Protein AF-A0A7S4S185-F1 (afdb_monomer_lite)

Radius of gyration: 27.36 Å; chains: 1; bounding box: 79×73×58 Å

Sequence (119 aa):
PPATTTTAPPPPATTTTAPPPPATTTTTSKTSSDMTFIIPFIPGQLVSTPPATTTTKPPAATNCKDKNGKYNAHNNRKKKCNWLKVGNNRAKNCGTAKNKITPLGKACPETCKKFNHCS

Structure (mmCIF, N/CA/C/O backbone):
data_AF-A0A7S4S185-F1
#
_entry.id   AF-A0A7S4S185-F1
#
loop_
_atom_site.group_PDB
_atom_site.id
_atom_site.type_symbol
_atom_site.label_atom_id
_atom_site.label_alt_id
_atom_site.label_comp_id
_atom_site.label_asym_id
_atom_site.label_entity_id
_atom_site.label_seq_id
_atom_site.pdbx_PDB_ins_code
_atom_site.Cartn_x
_atom_site.Cartn_y
_atom_site.Cartn_z
_atom_site.occupancy
_atom_site.B_iso_or_equiv
_atom_site.auth_seq_id
_atom_site.auth_comp_id
_atom_site.auth_asym_id
_atom_site.auth_atom_id
_atom_site.pdbx_PDB_model_num
ATOM 1 N N . PRO A 1 1 ? -46.487 -38.836 -35.896 1.00 58.81 1 PRO A N 1
ATOM 2 C CA . PRO A 1 1 ? -46.653 -37.417 -35.479 1.00 58.81 1 PRO A CA 1
ATOM 3 C C . PRO A 1 1 ? -45.400 -36.992 -34.698 1.00 58.81 1 PRO A C 1
ATOM 5 O O . PRO A 1 1 ? -44.984 -37.773 -33.845 1.00 58.81 1 PRO A O 1
ATOM 8 N N . PRO A 1 2 ? -44.742 -35.860 -35.006 1.00 57.69 2 PRO A N 1
ATOM 9 C CA . PRO A 1 2 ? -43.531 -35.470 -34.292 1.00 57.69 2 PRO A CA 1
ATOM 10 C C . PRO A 1 2 ? -43.888 -34.852 -32.934 1.00 57.69 2 PRO A C 1
ATOM 12 O O . PRO A 1 2 ? -44.825 -34.063 -32.829 1.00 57.69 2 PRO A O 1
ATOM 15 N N . ALA A 1 3 ? -43.149 -35.240 -31.894 1.00 57.00 3 ALA A N 1
ATOM 16 C CA . ALA A 1 3 ? -43.293 -34.710 -30.545 1.00 57.00 3 ALA A CA 1
ATOM 17 C C . ALA A 1 3 ? -42.694 -33.297 -30.470 1.00 57.00 3 ALA A C 1
ATOM 19 O O . ALA A 1 3 ? -41.503 -33.101 -30.711 1.00 57.00 3 ALA A O 1
ATOM 20 N N . THR A 1 4 ? -43.524 -32.309 -30.150 1.00 60.38 4 THR A N 1
ATOM 21 C CA . THR A 1 4 ? -43.115 -30.929 -29.882 1.00 60.38 4 THR A CA 1
ATOM 22 C C . THR A 1 4 ? -42.576 -30.817 -28.460 1.00 60.38 4 THR A C 1
ATOM 24 O O . THR A 1 4 ? -43.327 -30.842 -27.487 1.00 60.38 4 THR A O 1
ATOM 27 N N . THR A 1 5 ? -41.257 -30.682 -28.332 1.00 62.50 5 THR A N 1
ATOM 28 C CA . THR A 1 5 ? -40.599 -30.360 -27.062 1.00 62.50 5 THR A CA 1
ATOM 29 C C . THR A 1 5 ? -40.723 -28.859 -26.802 1.00 62.50 5 THR A C 1
ATOM 31 O O . THR A 1 5 ? -40.054 -28.048 -27.440 1.00 62.50 5 THR A O 1
ATOM 34 N N . THR A 1 6 ? -41.597 -28.482 -25.870 1.00 67.31 6 THR A N 1
ATOM 35 C CA . THR A 1 6 ? -41.757 -27.098 -25.405 1.00 67.31 6 THR A CA 1
ATOM 36 C C . THR A 1 6 ? -40.629 -26.748 -24.434 1.00 67.31 6 THR A C 1
ATOM 38 O O . THR A 1 6 ? -40.655 -27.138 -23.268 1.00 67.31 6 THR A O 1
ATOM 41 N N . THR A 1 7 ? -39.628 -26.010 -24.910 1.00 66.38 7 THR A N 1
ATOM 42 C CA . THR A 1 7 ? -38.570 -25.429 -24.071 1.00 66.38 7 THR A CA 1
ATOM 43 C C . THR A 1 7 ? -39.125 -24.223 -23.312 1.00 66.38 7 THR A C 1
ATOM 45 O O . THR A 1 7 ? -39.585 -23.259 -23.923 1.00 66.38 7 THR A O 1
ATOM 48 N N . ALA A 1 8 ? -39.086 -24.272 -21.979 1.00 72.06 8 ALA A N 1
ATOM 49 C CA . ALA A 1 8 ? -39.471 -23.149 -21.129 1.00 72.06 8 ALA A CA 1
ATOM 50 C C . ALA A 1 8 ? -38.487 -21.967 -21.284 1.00 72.06 8 ALA A C 1
ATOM 52 O O . ALA A 1 8 ? -37.282 -22.193 -21.432 1.00 72.06 8 ALA A O 1
ATOM 53 N N . PRO A 1 9 ? -38.963 -20.710 -21.241 1.00 75.25 9 PRO A N 1
ATOM 54 C CA . PRO A 1 9 ? -38.097 -19.541 -21.334 1.00 75.25 9 PRO A CA 1
ATOM 55 C C . PRO A 1 9 ? -37.200 -19.398 -20.088 1.00 75.25 9 PRO A C 1
ATOM 57 O O . PRO A 1 9 ? -37.620 -19.751 -18.981 1.00 75.25 9 PRO A O 1
ATOM 60 N N . PRO A 1 10 ? -35.971 -18.868 -20.238 1.00 75.25 10 PRO A N 1
ATOM 61 C CA . PRO A 1 10 ? -35.082 -18.612 -19.110 1.00 75.25 10 PRO A CA 1
ATOM 62 C C . PRO A 1 10 ? -35.653 -17.524 -18.183 1.00 75.25 10 PRO A C 1
ATOM 64 O O . PRO A 1 10 ? -36.358 -16.623 -18.649 1.00 75.25 10 PRO A O 1
ATOM 67 N N . PRO A 1 11 ? -35.342 -17.569 -16.874 1.00 74.56 11 PRO A N 1
ATOM 68 C CA . PRO A 1 11 ? -35.800 -16.557 -15.934 1.00 74.56 11 PRO A CA 1
ATOM 69 C C . PRO A 1 11 ? -35.192 -15.177 -16.250 1.00 74.56 11 PRO A C 1
ATOM 71 O O . PRO A 1 11 ? -34.065 -15.091 -16.750 1.00 74.56 11 PRO A O 1
ATOM 74 N N . PRO A 1 12 ? -35.912 -14.083 -15.943 1.00 69.25 12 PRO A N 1
ATOM 75 C CA . PRO A 1 12 ? -35.441 -12.728 -16.194 1.00 69.25 12 PRO A CA 1
ATOM 76 C C . PRO A 1 12 ? -34.204 -12.399 -15.349 1.00 69.25 12 PRO A C 1
ATOM 78 O O . PRO A 1 12 ? -34.135 -12.705 -14.158 1.00 69.25 12 PRO A O 1
ATOM 81 N N . ALA A 1 13 ? -33.225 -11.741 -15.971 1.00 61.09 13 ALA A N 1
ATOM 82 C CA . ALA A 1 13 ? -32.005 -11.300 -15.311 1.00 61.09 13 ALA A CA 1
ATOM 83 C C . ALA A 1 13 ? -32.316 -10.252 -14.227 1.00 61.09 13 ALA A C 1
ATOM 85 O O . ALA A 1 13 ? -32.748 -9.134 -14.517 1.00 61.09 13 ALA A O 1
ATOM 86 N N . THR A 1 14 ? -32.064 -10.592 -12.962 1.00 54.38 14 THR A N 1
ATOM 87 C CA . THR A 1 14 ? -32.113 -9.641 -11.848 1.00 54.38 14 THR A CA 1
ATOM 88 C C . THR A 1 14 ? -31.009 -8.605 -12.012 1.00 54.38 14 THR A C 1
ATOM 90 O O . THR A 1 14 ? -29.826 -8.891 -11.826 1.00 54.38 14 THR A O 1
ATOM 93 N N . THR A 1 15 ? -31.403 -7.385 -12.366 1.00 51.12 15 THR A N 1
ATOM 94 C CA . THR A 1 15 ? -30.496 -6.245 -12.497 1.00 51.12 15 THR A CA 1
ATOM 95 C C . THR A 1 15 ? -30.229 -5.686 -11.100 1.00 51.12 15 THR A C 1
ATOM 97 O O . THR A 1 15 ? -31.082 -5.032 -10.506 1.00 51.12 15 THR A O 1
ATOM 100 N N . THR A 1 16 ? -29.060 -5.983 -10.529 1.00 50.53 16 THR A N 1
ATOM 101 C CA . THR A 1 16 ? -28.622 -5.409 -9.250 1.00 50.53 16 THR A CA 1
ATOM 102 C C . THR A 1 16 ? -28.255 -3.938 -9.456 1.00 50.53 16 THR A C 1
ATOM 104 O O . THR A 1 16 ? -27.159 -3.618 -9.915 1.00 50.53 16 THR A O 1
ATOM 1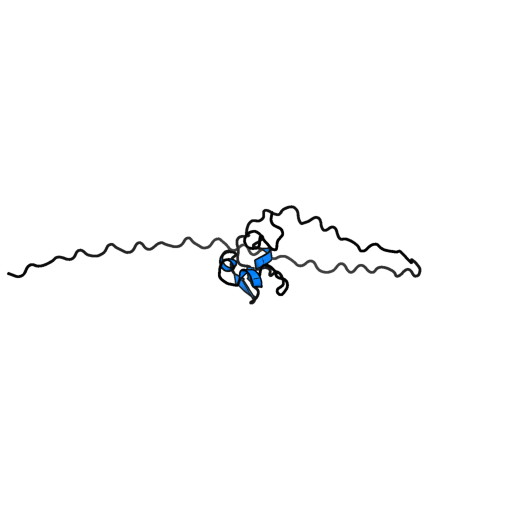07 N N . THR A 1 17 ? -29.176 -3.034 -9.121 1.00 47.53 17 THR A N 1
ATOM 108 C CA . THR A 1 17 ? -28.927 -1.588 -9.097 1.00 47.53 17 THR A CA 1
ATOM 109 C C . THR A 1 17 ? -27.855 -1.275 -8.052 1.00 47.53 17 THR A C 1
ATOM 111 O O . THR A 1 17 ? -28.035 -1.512 -6.858 1.00 47.53 17 THR A O 1
ATOM 114 N N . ALA A 1 18 ? -26.709 -0.767 -8.511 1.00 46.78 18 ALA A N 1
ATOM 115 C CA . ALA A 1 18 ? -25.617 -0.343 -7.645 1.00 46.78 18 ALA A CA 1
ATOM 116 C C . ALA A 1 18 ? -26.059 0.838 -6.752 1.00 46.78 18 ALA A C 1
ATOM 118 O O . ALA A 1 18 ? -26.733 1.747 -7.242 1.00 46.78 18 ALA A O 1
ATOM 119 N N . PRO A 1 19 ? -25.673 0.865 -5.463 1.00 57.34 19 PRO A N 1
ATOM 120 C CA . PRO A 1 19 ? -26.002 1.973 -4.575 1.00 57.34 19 PRO A CA 1
ATOM 121 C C . PRO A 1 19 ? -25.344 3.281 -5.052 1.00 57.34 19 PRO A C 1
ATOM 123 O O . PRO A 1 19 ? -24.230 3.246 -5.594 1.00 57.34 19 PRO A O 1
ATOM 126 N N . PRO A 1 20 ? -25.997 4.440 -4.841 1.00 49.81 20 PRO A N 1
ATOM 127 C CA . PRO A 1 20 ? -25.457 5.732 -5.241 1.00 49.81 20 PRO A CA 1
ATOM 128 C C . PRO A 1 20 ? -24.116 6.012 -4.540 1.00 49.81 20 PRO A C 1
ATOM 130 O O . PRO A 1 20 ? -23.911 5.606 -3.391 1.00 49.81 20 PRO A O 1
ATOM 133 N N . PRO A 1 21 ? -23.172 6.692 -5.216 1.00 50.50 21 PRO A N 1
ATOM 134 C CA . PRO A 1 21 ? -21.881 7.010 -4.626 1.00 50.50 21 PRO A CA 1
ATOM 135 C C . PRO A 1 21 ? -22.057 7.949 -3.418 1.00 50.50 21 PRO A C 1
ATOM 137 O O . PRO A 1 21 ? -22.798 8.928 -3.514 1.00 50.50 21 PRO A O 1
ATOM 140 N N . PRO A 1 22 ? -21.366 7.700 -2.289 1.00 45.16 22 PRO A N 1
ATOM 141 C CA . PRO A 1 22 ? -21.405 8.602 -1.146 1.00 45.16 22 PRO A CA 1
ATOM 142 C C . PRO A 1 22 ? -20.772 9.953 -1.503 1.00 45.16 22 PRO A C 1
ATOM 144 O O . PRO A 1 22 ? -19.756 10.010 -2.203 1.00 45.16 22 PRO A O 1
ATOM 147 N N . ALA A 1 23 ? -21.392 11.025 -1.007 1.00 41.47 23 ALA A N 1
ATOM 148 C CA . ALA A 1 23 ? -21.007 12.410 -1.243 1.00 41.47 23 ALA A CA 1
ATOM 149 C C . ALA A 1 23 ? -19.520 12.662 -0.937 1.00 41.47 23 ALA A C 1
ATOM 151 O O . ALA A 1 23 ? -18.995 12.288 0.112 1.00 41.47 23 ALA A O 1
ATOM 152 N N . THR A 1 24 ? -18.840 13.306 -1.884 1.00 37.53 24 THR A N 1
ATOM 153 C CA . THR A 1 24 ? -17.415 13.635 -1.809 1.00 37.53 24 THR A CA 1
ATOM 154 C C . THR A 1 24 ? -17.227 14.878 -0.940 1.00 37.53 24 THR A C 1
ATOM 156 O O . THR A 1 24 ? -17.434 15.994 -1.405 1.00 37.53 24 THR A O 1
ATOM 159 N N . THR A 1 25 ? -16.825 14.719 0.319 1.00 39.03 25 THR A N 1
ATOM 160 C CA . THR A 1 25 ? -16.364 15.841 1.147 1.00 39.03 25 THR A CA 1
ATOM 161 C C . THR A 1 25 ? -14.903 16.150 0.826 1.00 39.03 25 THR A C 1
ATOM 163 O O . THR A 1 25 ? -13.976 15.432 1.199 1.00 39.03 25 THR A O 1
ATOM 166 N N . THR A 1 26 ? -14.700 17.228 0.073 1.00 39.97 26 THR A N 1
ATOM 167 C CA . THR A 1 26 ? -13.389 17.802 -0.246 1.00 39.97 26 THR A CA 1
ATOM 168 C C . THR A 1 26 ? -12.846 18.527 0.984 1.00 39.97 26 THR A C 1
ATOM 170 O O . THR A 1 26 ? -13.220 19.663 1.257 1.00 39.97 26 THR A O 1
ATOM 173 N N . THR A 1 27 ? -11.962 17.887 1.750 1.00 37.31 27 THR A N 1
ATOM 174 C CA . THR A 1 27 ? -11.206 18.576 2.804 1.00 37.31 27 THR A CA 1
ATOM 175 C C . THR A 1 27 ? -9.979 19.240 2.184 1.00 37.31 27 THR A C 1
ATOM 177 O O . THR A 1 27 ? -8.955 18.600 1.944 1.00 37.31 27 THR A O 1
ATOM 180 N N . THR A 1 28 ? -10.096 20.534 1.897 1.00 40.88 28 THR A N 1
ATOM 181 C CA . THR A 1 28 ? -8.983 21.409 1.520 1.00 40.88 28 THR A CA 1
ATOM 182 C C . THR A 1 28 ? -8.081 21.611 2.737 1.00 40.88 28 THR A C 1
ATOM 184 O O . THR A 1 28 ? -8.368 22.428 3.609 1.00 40.88 28 THR A O 1
ATOM 187 N N . SER A 1 29 ? -6.989 20.855 2.828 1.00 46.59 29 SER A N 1
ATOM 188 C CA . SER A 1 29 ? -5.922 21.135 3.790 1.00 46.59 29 SER A CA 1
ATOM 189 C C . SER A 1 29 ? -5.143 22.360 3.311 1.00 46.59 29 SER A C 1
ATOM 191 O O . SER A 1 29 ? -4.332 22.268 2.393 1.00 46.59 29 SER A O 1
ATOM 193 N N . LYS A 1 30 ? -5.426 23.518 3.917 1.00 43.19 30 LYS A N 1
ATOM 194 C CA . LYS A 1 30 ? -4.610 24.732 3.808 1.00 43.19 30 LYS A CA 1
ATOM 195 C C . LYS A 1 30 ? -3.210 24.424 4.347 1.00 43.19 30 LYS A C 1
ATOM 197 O O . LYS A 1 30 ? -3.046 24.146 5.532 1.00 43.19 30 LYS A O 1
ATOM 202 N N . THR A 1 31 ? -2.215 24.461 3.471 1.00 42.53 31 THR A N 1
ATOM 203 C CA . THR A 1 31 ? -0.797 24.487 3.830 1.00 42.53 31 THR A CA 1
ATOM 204 C C . THR A 1 31 ? -0.521 25.833 4.500 1.00 42.53 31 THR A C 1
ATOM 206 O O . THR A 1 31 ? -0.669 26.876 3.868 1.00 42.53 31 THR A O 1
ATOM 209 N N . SER A 1 32 ? -0.207 25.814 5.795 1.00 48.16 32 SER A N 1
ATOM 210 C CA . SER A 1 32 ? 0.216 26.996 6.547 1.00 48.16 32 SER A CA 1
ATOM 211 C C . SER A 1 32 ? 1.643 27.345 6.146 1.00 48.16 32 SER A C 1
ATOM 213 O O . SER A 1 32 ? 2.557 26.550 6.359 1.00 48.16 32 SER A O 1
ATOM 215 N N . SER A 1 33 ? 1.796 28.514 5.535 1.00 51.03 33 SER A N 1
ATOM 216 C CA . SER A 1 33 ? 3.071 29.131 5.202 1.00 51.03 33 SER A CA 1
ATOM 217 C C . SER A 1 33 ? 3.834 29.552 6.460 1.00 51.03 33 SER A C 1
ATOM 219 O O . SER A 1 33 ? 3.242 30.054 7.410 1.00 51.03 33 SER A O 1
ATOM 221 N N . ASP A 1 34 ? 5.146 29.342 6.394 1.00 51.53 34 ASP A N 1
ATOM 222 C CA . ASP A 1 34 ? 6.207 30.240 6.855 1.00 51.53 34 ASP A CA 1
ATOM 223 C C . ASP A 1 34 ? 6.146 30.799 8.289 1.00 51.53 34 ASP A C 1
ATOM 225 O O . ASP A 1 34 ? 5.531 31.826 8.566 1.00 51.53 34 ASP A O 1
ATOM 229 N N . MET A 1 35 ? 6.912 30.179 9.191 1.00 50.81 35 MET A N 1
ATOM 230 C CA . MET A 1 35 ? 7.560 30.917 10.276 1.00 50.81 35 MET A CA 1
ATOM 231 C C . MET A 1 35 ? 9.072 30.744 10.151 1.00 50.81 35 MET A C 1
ATOM 233 O O . MET A 1 35 ? 9.670 29.805 10.674 1.00 50.81 35 MET A O 1
ATOM 237 N N . THR A 1 36 ? 9.678 31.669 9.413 1.00 53.59 36 THR A N 1
ATOM 238 C CA . THR A 1 36 ? 11.120 31.890 9.384 1.00 53.59 36 THR A CA 1
ATOM 239 C C . THR A 1 36 ? 11.562 32.456 10.740 1.00 53.59 36 THR A C 1
ATOM 241 O O . THR A 1 36 ? 11.319 33.621 11.046 1.00 53.59 36 THR A O 1
ATOM 244 N N . PHE A 1 37 ? 12.203 31.630 11.572 1.00 54.53 37 PHE A N 1
ATOM 245 C CA . PHE A 1 37 ? 12.893 32.078 12.786 1.00 54.53 37 PHE A CA 1
ATOM 246 C C . PHE A 1 37 ? 14.337 32.453 12.438 1.00 54.53 37 PHE A C 1
ATOM 248 O O . PHE A 1 37 ? 15.168 31.592 12.150 1.00 54.53 37 PHE A O 1
ATOM 255 N N . ILE A 1 38 ? 14.631 33.751 12.471 1.00 51.03 38 ILE A N 1
ATOM 256 C CA . ILE A 1 38 ? 15.989 34.297 12.399 1.00 51.03 38 ILE A CA 1
ATOM 257 C C . ILE A 1 38 ? 16.628 34.107 13.782 1.00 51.03 38 ILE A C 1
ATOM 259 O O . ILE A 1 38 ? 16.239 34.771 14.740 1.00 51.03 38 ILE A O 1
ATOM 263 N N . ILE A 1 39 ? 17.582 33.181 13.901 1.00 54.97 39 ILE A N 1
ATOM 264 C CA . ILE A 1 39 ? 18.366 32.966 15.128 1.00 54.97 39 ILE A CA 1
ATOM 265 C C . ILE A 1 39 ? 19.669 33.780 15.022 1.00 54.97 39 ILE A C 1
ATOM 267 O O . ILE A 1 39 ? 20.405 33.588 14.051 1.00 54.97 39 ILE A O 1
ATOM 271 N N . PRO A 1 40 ? 19.993 34.671 15.981 1.00 50.97 40 PRO A N 1
ATOM 272 C CA . PRO A 1 40 ? 21.273 35.369 15.998 1.00 50.97 40 PRO A CA 1
ATOM 273 C C . PRO A 1 40 ? 22.428 34.416 16.346 1.00 50.97 40 PRO A C 1
ATOM 275 O O . PRO A 1 40 ? 22.346 33.586 17.251 1.00 50.97 40 PRO A O 1
ATOM 278 N N . PHE A 1 41 ? 23.512 34.554 15.588 1.00 46.06 41 PHE A N 1
ATOM 279 C CA . PHE A 1 41 ? 24.721 33.737 15.623 1.00 46.06 41 PHE A CA 1
ATOM 280 C C . PHE A 1 41 ? 25.599 34.126 16.828 1.00 46.06 41 PHE A C 1
ATOM 282 O O . PHE A 1 41 ? 26.104 35.246 16.882 1.00 46.06 41 PHE A O 1
ATOM 289 N N . ILE A 1 42 ? 25.791 33.221 17.796 1.00 55.03 42 ILE A N 1
ATOM 290 C CA . ILE A 1 42 ? 26.724 33.404 18.924 1.00 55.03 42 ILE A CA 1
ATOM 291 C C . ILE A 1 42 ? 28.000 32.595 18.633 1.00 55.03 42 ILE A C 1
ATOM 293 O O . ILE A 1 42 ? 27.911 31.372 18.501 1.00 55.03 42 ILE A O 1
ATOM 297 N N . PRO A 1 43 ? 29.190 33.218 18.549 1.00 51.19 43 PRO A N 1
ATOM 298 C CA . PRO A 1 43 ? 30.444 32.491 18.406 1.00 51.19 43 PRO A CA 1
ATOM 299 C C . PRO A 1 43 ? 30.930 32.000 19.780 1.00 51.19 43 PRO A C 1
ATOM 301 O O . PRO A 1 43 ? 31.128 32.803 20.687 1.00 51.19 43 PRO A O 1
ATOM 304 N N . GLY A 1 44 ? 31.154 30.688 19.933 1.00 53.91 44 GLY A N 1
ATOM 305 C CA . GLY A 1 44 ? 31.967 30.163 21.044 1.00 53.91 44 GLY A CA 1
ATOM 306 C C . GLY A 1 44 ? 31.336 29.146 21.999 1.00 53.91 44 GLY A C 1
ATOM 307 O O . GLY A 1 44 ? 31.759 29.076 23.146 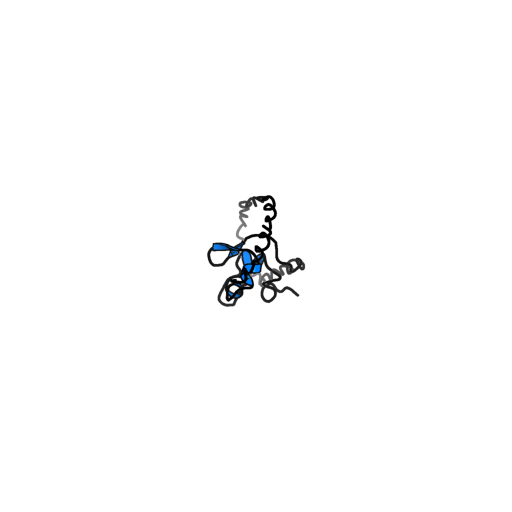1.00 53.91 44 GLY A O 1
ATOM 308 N N . GLN A 1 45 ? 30.379 28.321 21.570 1.00 48.94 45 GLN A N 1
ATOM 309 C CA . GLN A 1 45 ? 29.916 27.185 22.380 1.00 48.94 45 GLN A CA 1
ATOM 310 C C . GLN A 1 45 ? 30.260 25.870 21.668 1.00 48.94 45 GLN A C 1
ATOM 312 O O . GLN A 1 45 ? 29.560 25.445 20.750 1.00 48.94 45 GLN A O 1
ATOM 317 N N . LEU A 1 46 ? 31.332 25.205 22.111 1.00 55.00 46 LEU A N 1
ATOM 318 C CA . LEU A 1 46 ? 31.551 23.771 21.888 1.00 55.00 46 LEU A CA 1
ATOM 319 C C . LEU A 1 46 ? 30.546 22.992 22.751 1.00 55.00 46 LEU A C 1
ATOM 321 O O . LEU A 1 46 ? 30.904 22.320 23.715 1.00 55.00 46 LEU A O 1
ATOM 325 N N . VAL A 1 47 ? 29.258 23.119 22.435 1.00 53.72 47 VAL A N 1
ATOM 326 C CA . VAL A 1 47 ? 28.219 22.273 23.014 1.00 53.72 47 VAL A CA 1
ATOM 327 C C . VAL A 1 47 ? 28.179 20.984 22.215 1.00 53.72 47 VAL A C 1
ATOM 329 O O . VAL A 1 47 ? 27.649 20.914 21.106 1.00 53.72 47 VAL A O 1
ATOM 332 N N . SER A 1 48 ? 28.782 19.960 22.810 1.00 48.66 48 SER A N 1
ATOM 333 C CA . SER A 1 48 ? 28.548 18.560 22.489 1.00 48.66 48 SER A CA 1
ATOM 334 C C . SER A 1 48 ? 27.044 18.301 22.604 1.00 48.66 48 SER A C 1
ATOM 336 O O . SER A 1 48 ? 26.510 18.070 23.688 1.00 48.66 48 SER A O 1
ATOM 338 N N . THR A 1 49 ? 26.330 18.459 21.492 1.00 49.19 49 THR A N 1
ATOM 339 C CA . THR A 1 49 ? 24.921 18.103 21.406 1.00 49.19 49 THR A CA 1
ATOM 340 C C . THR A 1 49 ? 24.872 16.598 21.174 1.00 49.19 49 THR A C 1
ATOM 342 O O . THR A 1 49 ? 25.390 16.126 20.158 1.00 49.19 49 THR A O 1
ATOM 345 N N . PRO A 1 50 ? 24.282 15.797 22.080 1.00 50.50 50 PRO A N 1
ATOM 346 C CA . PRO A 1 50 ? 23.852 14.471 21.675 1.00 50.50 50 PRO A CA 1
ATOM 347 C C . PRO A 1 50 ? 22.894 14.656 20.489 1.00 50.50 50 PRO A C 1
ATOM 349 O O . PRO A 1 50 ? 22.139 15.638 20.475 1.00 50.50 50 PRO A O 1
ATOM 352 N N . PRO A 1 51 ? 22.924 13.774 19.472 1.00 51.38 51 PRO A N 1
ATOM 353 C CA . PRO A 1 51 ? 21.988 13.866 18.366 1.00 51.38 51 PRO A CA 1
ATOM 354 C C . PRO A 1 51 ? 20.596 13.964 18.970 1.00 51.38 51 PRO A C 1
ATOM 356 O O . PRO A 1 51 ? 20.245 13.166 19.839 1.00 51.38 51 PRO A O 1
ATOM 359 N N . ALA A 1 52 ? 19.832 14.969 18.545 1.00 46.53 52 ALA A N 1
ATOM 360 C CA . ALA A 1 52 ? 18.418 15.041 18.832 1.00 46.53 52 ALA A CA 1
ATOM 361 C C . ALA A 1 52 ? 17.781 13.772 18.256 1.00 46.53 52 ALA A C 1
ATOM 363 O O . ALA A 1 52 ? 17.325 13.733 17.113 1.00 46.53 52 ALA A O 1
ATOM 364 N N . THR A 1 53 ? 17.748 12.712 19.060 1.00 43.06 53 THR A N 1
ATOM 365 C CA . THR A 1 53 ? 16.710 11.707 19.023 1.00 43.06 53 THR A CA 1
ATOM 366 C C . THR A 1 53 ? 15.446 12.501 19.270 1.00 43.06 53 THR A C 1
ATOM 368 O O . THR A 1 53 ? 14.989 12.703 20.392 1.00 43.06 53 THR A O 1
ATOM 371 N N . THR A 1 54 ? 14.881 13.004 18.176 1.00 40.88 54 THR A N 1
ATOM 372 C CA . THR A 1 54 ? 13.448 13.165 18.070 1.00 40.88 54 THR A CA 1
ATOM 373 C C . THR A 1 54 ? 12.890 11.776 18.332 1.00 40.88 54 THR A C 1
ATOM 375 O O . THR A 1 54 ? 12.631 10.992 17.423 1.00 40.88 54 THR A O 1
ATOM 378 N N . THR A 1 55 ? 12.708 11.465 19.615 1.00 47.16 55 THR A N 1
ATOM 379 C CA . THR A 1 55 ? 11.697 10.549 20.106 1.00 47.16 55 THR A CA 1
ATOM 380 C C . THR A 1 55 ? 10.381 11.175 19.668 1.00 47.16 55 THR A C 1
ATOM 382 O O . THR A 1 55 ? 9.640 11.778 20.440 1.00 47.16 55 THR A O 1
ATOM 385 N N . THR A 1 56 ? 10.111 11.095 18.364 1.00 45.47 56 THR A N 1
ATOM 386 C CA . THR A 1 56 ? 8.764 11.111 17.846 1.00 45.47 56 THR A CA 1
ATOM 387 C C . THR A 1 56 ? 8.171 9.895 18.512 1.00 45.47 56 THR A C 1
ATOM 389 O O . THR A 1 56 ? 8.398 8.765 18.087 1.00 45.47 56 THR A O 1
ATOM 392 N N . LYS A 1 57 ? 7.495 10.136 19.642 1.00 42.44 57 LYS A N 1
ATOM 393 C CA . LYS A 1 57 ? 6.480 9.246 20.184 1.00 42.44 57 LYS A CA 1
ATOM 394 C C . LYS A 1 57 ? 5.848 8.572 18.966 1.00 42.44 57 LYS A C 1
ATOM 396 O O . LYS A 1 57 ? 5.304 9.314 18.137 1.00 42.44 57 LYS A O 1
ATOM 401 N N . PRO A 1 58 ? 5.996 7.243 18.791 1.00 52.44 58 PRO A N 1
ATOM 402 C CA . PRO A 1 58 ? 5.347 6.548 17.694 1.00 52.44 58 PRO A CA 1
ATOM 403 C C . PRO A 1 58 ? 3.906 7.047 17.696 1.00 52.44 58 PRO A C 1
ATOM 405 O O . PRO A 1 58 ? 3.302 7.029 18.777 1.00 52.44 58 PRO A O 1
ATOM 408 N N . PRO A 1 59 ? 3.408 7.648 16.596 1.00 55.59 59 PRO A N 1
ATOM 409 C CA . PRO A 1 59 ? 2.091 8.265 16.585 1.00 55.59 59 PRO A CA 1
ATOM 410 C C . PRO A 1 59 ? 1.127 7.271 17.217 1.00 55.59 59 PRO A C 1
ATOM 412 O O . PRO A 1 59 ? 1.053 6.126 16.768 1.00 55.59 59 PRO A O 1
ATOM 415 N N . ALA A 1 60 ? 0.538 7.693 18.345 1.00 50.53 60 ALA A N 1
ATOM 416 C CA . ALA A 1 60 ? -0.216 6.845 19.259 1.00 50.53 60 ALA A CA 1
ATOM 417 C C . ALA A 1 60 ? -1.069 5.881 18.445 1.00 50.53 60 ALA A C 1
ATOM 419 O O . ALA A 1 60 ? -1.789 6.377 17.575 1.00 50.53 60 ALA A O 1
ATOM 420 N N . ALA A 1 61 ? -0.891 4.571 18.685 1.00 53.34 61 ALA A N 1
ATOM 421 C CA . ALA A 1 61 ? -1.411 3.446 17.907 1.00 53.34 61 ALA A CA 1
ATOM 422 C C . ALA A 1 61 ? -2.700 3.826 17.179 1.00 53.34 61 ALA A C 1
ATOM 424 O O . ALA A 1 61 ? -3.812 3.716 17.695 1.00 53.34 61 ALA A O 1
ATOM 425 N N . THR A 1 62 ? -2.526 4.394 15.989 1.00 56.03 62 THR A N 1
ATOM 426 C CA . THR A 1 62 ? -3.637 4.905 15.210 1.00 56.03 62 THR A CA 1
ATOM 427 C C . THR A 1 62 ? -4.212 3.645 14.630 1.00 56.03 62 THR A C 1
ATOM 429 O O . THR A 1 62 ? -3.531 3.058 13.794 1.00 56.03 62 THR A O 1
ATOM 432 N N . ASN A 1 63 ? -5.352 3.187 15.168 1.00 70.06 63 ASN A N 1
ATOM 433 C CA . ASN A 1 63 ? -6.054 1.960 14.785 1.00 70.06 63 ASN A CA 1
ATOM 434 C C . ASN A 1 63 ? -5.585 1.491 13.413 1.00 70.06 63 ASN A C 1
ATOM 436 O O . ASN A 1 63 ? -5.835 2.190 12.427 1.00 70.06 63 ASN A O 1
ATOM 440 N N . CYS A 1 64 ? -4.827 0.392 13.384 1.00 82.00 64 CYS A N 1
ATOM 441 C CA . CYS A 1 64 ? -4.173 -0.137 12.192 1.00 82.00 64 CYS A CA 1
ATOM 442 C C . CYS A 1 64 ? -5.205 -0.724 11.246 1.00 82.00 64 CYS A C 1
ATOM 444 O O . CYS A 1 64 ? -5.285 -1.926 11.035 1.00 82.00 64 CYS A O 1
ATOM 446 N N . LYS A 1 65 ? -6.033 0.172 10.737 1.00 90.00 65 LYS A N 1
ATOM 447 C CA . LYS A 1 65 ? -7.211 -0.067 9.950 1.00 90.00 65 LYS A CA 1
ATOM 448 C C . LYS A 1 65 ? -7.065 0.768 8.703 1.00 90.00 65 LYS A C 1
ATOM 450 O O . LYS A 1 65 ? -6.726 1.955 8.755 1.00 90.00 65 LYS A O 1
ATOM 455 N N . ASP A 1 66 ? -7.281 0.120 7.574 1.00 91.69 66 ASP A N 1
ATOM 456 C CA . ASP A 1 66 ? -7.214 0.792 6.289 1.00 91.69 66 ASP A CA 1
ATOM 457 C C . ASP A 1 66 ? -8.213 1.952 6.231 1.00 91.69 66 ASP A C 1
ATOM 459 O O . ASP A 1 66 ? -9.390 1.803 6.564 1.00 91.69 66 ASP A O 1
ATOM 463 N N . LYS A 1 67 ? -7.746 3.123 5.790 1.00 91.06 67 LYS A N 1
ATOM 464 C CA . LYS A 1 67 ? -8.618 4.277 5.584 1.00 91.06 67 LYS A CA 1
ATOM 465 C C . LYS A 1 67 ? -9.428 4.092 4.304 1.00 91.06 67 LYS A C 1
ATOM 467 O O . LYS A 1 67 ? -8.914 3.684 3.258 1.00 91.06 67 LYS A O 1
ATOM 472 N N . ASN A 1 68 ? -10.702 4.459 4.364 1.00 90.38 68 ASN A N 1
ATOM 473 C CA . ASN A 1 68 ? -11.565 4.482 3.190 1.00 90.38 68 ASN A CA 1
ATOM 474 C C . ASN A 1 68 ? -11.193 5.671 2.292 1.00 90.38 68 ASN A C 1
ATOM 476 O O . ASN A 1 68 ? -11.060 6.796 2.762 1.00 90.38 68 ASN A O 1
ATOM 480 N N . GLY A 1 69 ? -11.070 5.438 0.984 1.00 93.19 69 GLY A N 1
ATOM 481 C CA . GLY A 1 69 ? -10.783 6.498 0.016 1.00 93.19 69 GLY A CA 1
ATOM 482 C C . GLY A 1 69 ? -9.958 6.018 -1.172 1.00 93.19 69 GLY A C 1
ATOM 483 O O . GLY A 1 69 ? -9.685 4.823 -1.324 1.00 93.19 69 GLY A O 1
ATOM 484 N N . LYS A 1 70 ? -9.574 6.960 -2.040 1.00 95.38 70 LYS A N 1
ATOM 485 C CA . LYS A 1 70 ? -8.579 6.727 -3.092 1.00 95.38 70 LYS A CA 1
ATOM 486 C C . LYS A 1 70 ? -7.371 7.631 -2.855 1.00 95.38 70 LYS A C 1
ATOM 488 O O . LYS A 1 70 ? -7.531 8.840 -2.735 1.00 95.38 70 LYS A O 1
ATOM 493 N N . TYR A 1 71 ? -6.178 7.052 -2.874 1.00 96.69 71 TYR A N 1
ATOM 494 C CA . TYR A 1 71 ? -4.922 7.738 -2.568 1.00 96.69 71 TYR A CA 1
ATOM 495 C C . TYR A 1 71 ? -3.896 7.501 -3.671 1.00 96.69 71 TYR A C 1
ATOM 497 O O . TYR A 1 71 ? -3.972 6.497 -4.386 1.00 96.69 71 TYR A O 1
ATOM 505 N N . ASN A 1 72 ? -2.945 8.419 -3.822 1.00 97.06 72 ASN A N 1
ATOM 506 C CA . ASN A 1 72 ? -1.922 8.321 -4.858 1.00 97.06 72 ASN A CA 1
ATOM 507 C C . ASN A 1 72 ? -1.011 7.109 -4.615 1.00 97.06 72 ASN A C 1
ATOM 509 O O . ASN A 1 72 ? -0.396 6.980 -3.554 1.00 97.06 72 ASN A O 1
ATOM 513 N N . ALA A 1 73 ? -0.938 6.238 -5.619 1.00 96.19 73 ALA A N 1
ATOM 514 C CA . ALA A 1 73 ? 0.002 5.130 -5.693 1.00 96.19 73 ALA A CA 1
ATOM 515 C C . ALA A 1 73 ? 1.348 5.569 -6.308 1.00 96.19 73 ALA A C 1
ATOM 517 O O . ALA A 1 73 ? 1.482 6.694 -6.784 1.00 96.19 73 ALA A O 1
ATOM 518 N N . HIS A 1 74 ? 2.320 4.653 -6.374 1.00 94.50 74 HIS A N 1
ATOM 519 C CA . HIS A 1 74 ? 3.654 4.879 -6.962 1.00 94.50 74 HIS A CA 1
ATOM 520 C C . HIS A 1 74 ? 3.636 5.374 -8.419 1.00 94.50 74 HIS A C 1
ATOM 522 O O . HIS A 1 74 ? 4.591 5.985 -8.875 1.00 94.50 74 HIS A O 1
ATOM 528 N N . ASN A 1 75 ? 2.559 5.098 -9.159 1.00 92.94 75 ASN A N 1
ATOM 529 C CA . ASN A 1 75 ? 2.364 5.528 -10.544 1.00 92.94 75 ASN A CA 1
ATOM 530 C C . ASN A 1 75 ? 1.489 6.790 -10.655 1.00 92.94 75 ASN A C 1
ATOM 532 O O . ASN A 1 75 ? 0.863 7.011 -11.690 1.00 92.94 75 ASN A O 1
ATOM 536 N N . ASN A 1 76 ? 1.362 7.561 -9.570 1.00 92.19 76 ASN A N 1
ATOM 537 C CA . ASN A 1 76 ? 0.537 8.768 -9.456 1.00 92.19 76 ASN A CA 1
ATOM 538 C C . ASN A 1 76 ? -0.962 8.575 -9.747 1.00 92.19 76 ASN A C 1
ATOM 540 O O . ASN A 1 76 ? -1.713 9.545 -9.833 1.00 92.19 76 ASN A O 1
ATOM 544 N N . ARG A 1 77 ? -1.448 7.328 -9.835 1.00 95.56 77 ARG A N 1
ATOM 545 C CA . ARG A 1 77 ? 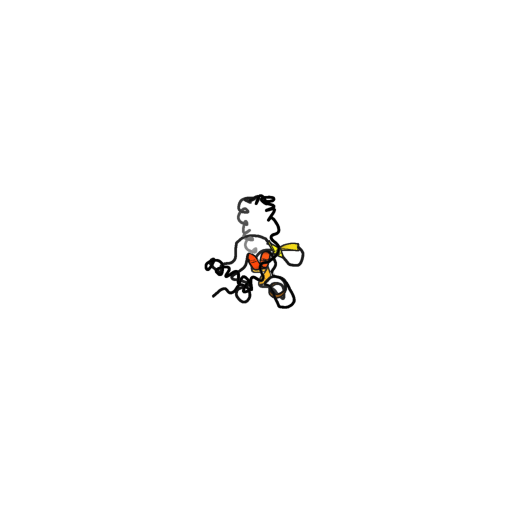-2.881 7.039 -9.971 1.00 95.56 77 ARG A CA 1
ATOM 546 C C . ARG A 1 77 ? -3.522 6.871 -8.600 1.00 95.56 77 ARG A C 1
ATOM 548 O O . ARG A 1 77 ? -2.975 6.209 -7.720 1.00 95.56 77 ARG A O 1
ATOM 555 N N . LYS A 1 78 ? -4.731 7.411 -8.437 1.00 96.38 78 LYS A N 1
ATOM 556 C CA . LYS A 1 78 ? -5.526 7.255 -7.212 1.00 96.38 78 LYS A CA 1
ATOM 557 C C . LYS A 1 78 ? -6.131 5.848 -7.133 1.00 96.38 78 LYS A C 1
ATOM 559 O O . LYS A 1 78 ? -6.890 5.447 -8.019 1.00 96.38 78 LYS A O 1
ATOM 564 N N . LYS A 1 79 ? -5.819 5.093 -6.077 1.00 97.31 79 LYS A N 1
ATOM 565 C CA . LYS A 1 79 ? -6.269 3.703 -5.861 1.00 97.31 79 LYS A CA 1
ATOM 566 C C . LYS A 1 79 ? -6.790 3.493 -4.435 1.00 97.31 79 LYS A C 1
ATOM 568 O O . LYS A 1 79 ? -6.483 4.279 -3.550 1.00 97.31 79 LYS A O 1
ATOM 573 N N . LYS A 1 80 ? -7.611 2.457 -4.233 1.00 96.69 80 LYS A N 1
ATOM 574 C CA . LYS A 1 80 ? -8.129 2.036 -2.913 1.00 96.69 80 LYS A CA 1
ATOM 575 C C . LYS A 1 80 ? -7.176 1.028 -2.259 1.00 96.69 80 LYS A C 1
ATOM 577 O O . LYS A 1 80 ? -6.448 0.350 -2.983 1.00 96.69 80 LYS A O 1
ATOM 582 N N . CYS A 1 81 ? -7.257 0.833 -0.941 1.00 95.06 81 CYS A N 1
ATOM 583 C CA . CYS A 1 81 ? -6.426 -0.145 -0.220 1.00 95.06 81 CYS A CA 1
ATOM 584 C C . CYS A 1 81 ? -6.535 -1.578 -0.768 1.00 95.06 81 CYS A C 1
ATOM 586 O O . CYS A 1 81 ? -5.516 -2.237 -0.947 1.00 95.06 81 CYS A O 1
ATOM 588 N N . ASN A 1 82 ? -7.726 -2.030 -1.189 1.00 95.06 82 ASN A N 1
ATOM 589 C CA . ASN A 1 82 ? -7.887 -3.357 -1.809 1.00 95.06 82 ASN A CA 1
ATOM 590 C C . ASN A 1 82 ? -7.026 -3.571 -3.067 1.00 95.06 82 ASN A C 1
ATOM 592 O O . ASN A 1 82 ? -6.661 -4.701 -3.369 1.00 95.06 82 ASN A O 1
ATOM 596 N N . TRP A 1 83 ? -6.647 -2.510 -3.784 1.00 95.62 83 TRP A N 1
ATOM 597 C CA . TRP A 1 83 ? -5.775 -2.630 -4.955 1.00 95.62 83 TRP A CA 1
ATOM 598 C C . TRP A 1 83 ? -4.341 -3.058 -4.587 1.00 95.62 83 TRP A C 1
ATOM 600 O O . TRP A 1 83 ? -3.661 -3.701 -5.389 1.00 95.62 83 TRP A O 1
ATOM 610 N N . LEU A 1 84 ? -3.893 -2.769 -3.358 1.00 94.06 84 LEU A N 1
ATOM 611 C CA . LEU A 1 84 ? -2.600 -3.221 -2.830 1.00 94.06 84 LEU A CA 1
ATOM 612 C C . LEU A 1 84 ? -2.556 -4.732 -2.552 1.00 94.06 84 LEU A C 1
ATOM 614 O O . LEU A 1 84 ? -1.471 -5.286 -2.363 1.00 94.06 84 LEU A O 1
ATOM 618 N N . LYS A 1 85 ? -3.709 -5.411 -2.515 1.00 91.81 85 LYS A N 1
ATOM 619 C CA . LYS A 1 85 ? -3.780 -6.858 -2.274 1.00 91.81 85 LYS A CA 1
ATOM 620 C C . LYS A 1 85 ? -3.354 -7.681 -3.497 1.00 91.81 85 LYS A C 1
ATOM 622 O O . LYS A 1 85 ? -3.047 -8.854 -3.335 1.00 91.81 85 LYS A O 1
ATOM 627 N N . VAL A 1 86 ? -3.275 -7.066 -4.681 1.00 90.19 86 VAL A N 1
ATOM 628 C CA . VAL A 1 86 ? -2.986 -7.740 -5.956 1.00 90.19 86 VAL A CA 1
ATOM 629 C C . VAL A 1 86 ? -1.523 -7.563 -6.372 1.00 90.19 86 VAL A C 1
ATOM 631 O O . VAL A 1 86 ? -1.023 -6.437 -6.447 1.00 90.19 86 VAL A O 1
ATOM 634 N N . GLY A 1 87 ? -0.858 -8.671 -6.710 1.00 88.38 87 GLY A N 1
ATOM 635 C CA . GLY A 1 87 ? 0.480 -8.689 -7.307 1.00 88.38 87 GLY A CA 1
ATOM 636 C C . GLY A 1 87 ? 1.526 -7.901 -6.512 1.00 88.38 87 GLY A C 1
ATOM 637 O O . GLY A 1 87 ? 1.528 -7.886 -5.282 1.00 88.38 87 GLY A O 1
ATOM 638 N N . ASN A 1 88 ? 2.411 -7.199 -7.225 1.00 91.19 88 ASN A N 1
ATOM 639 C CA . ASN A 1 88 ? 3.516 -6.451 -6.617 1.00 91.19 88 ASN A CA 1
ATOM 640 C C . ASN A 1 88 ? 3.143 -5.012 -6.193 1.00 91.19 88 ASN A C 1
ATOM 642 O O . ASN A 1 88 ? 4.011 -4.178 -5.925 1.00 91.19 88 ASN A O 1
ATOM 646 N N . ASN A 1 89 ? 1.847 -4.681 -6.144 1.00 93.56 89 ASN A N 1
ATOM 647 C CA . ASN A 1 89 ? 1.401 -3.337 -5.775 1.00 93.56 89 ASN A CA 1
ATOM 648 C C . ASN A 1 89 ? 1.767 -3.012 -4.327 1.00 93.56 89 ASN A C 1
ATOM 650 O O . ASN A 1 89 ? 2.153 -1.886 -4.029 1.00 93.56 89 ASN A O 1
ATOM 654 N N . ARG A 1 90 ? 1.715 -3.995 -3.427 1.00 91.75 90 ARG A N 1
ATOM 655 C CA . ARG A 1 90 ? 2.069 -3.795 -2.020 1.00 91.75 90 ARG A CA 1
ATOM 656 C C . ARG A 1 90 ? 3.508 -3.308 -1.848 1.00 91.75 90 ARG A C 1
ATOM 658 O O . ARG A 1 90 ? 3.718 -2.263 -1.246 1.00 91.75 90 ARG A O 1
ATOM 665 N N . ALA A 1 91 ? 4.485 -3.994 -2.444 1.00 91.62 91 ALA A N 1
ATOM 666 C CA . ALA A 1 91 ? 5.906 -3.667 -2.283 1.00 91.62 91 ALA A CA 1
ATOM 667 C C . ALA A 1 91 ? 6.277 -2.285 -2.847 1.00 91.62 91 ALA A C 1
ATOM 669 O O . ALA A 1 91 ? 7.139 -1.594 -2.304 1.00 91.62 91 ALA A O 1
ATOM 670 N N . LYS A 1 92 ? 5.600 -1.860 -3.920 1.00 93.62 92 LYS A N 1
ATOM 671 C CA . LYS A 1 92 ? 5.824 -0.548 -4.541 1.00 93.62 92 LYS A CA 1
ATOM 672 C C . LYS A 1 92 ? 5.212 0.615 -3.758 1.00 93.62 92 LYS A C 1
ATOM 674 O O . LYS A 1 92 ? 5.577 1.756 -4.006 1.00 93.62 92 LYS A O 1
ATOM 679 N N . ASN A 1 93 ? 4.264 0.352 -2.854 1.00 94.62 93 ASN A N 1
ATOM 680 C CA . ASN A 1 93 ? 3.489 1.406 -2.192 1.00 94.62 93 ASN A CA 1
ATOM 681 C C . ASN A 1 93 ? 3.644 1.435 -0.666 1.00 94.62 93 ASN A C 1
ATOM 683 O O . ASN A 1 93 ? 3.580 2.525 -0.099 1.00 94.62 93 ASN A O 1
ATOM 687 N N . CYS A 1 94 ? 3.838 0.281 -0.021 1.00 92.06 94 CYS A N 1
ATOM 688 C CA . CYS A 1 94 ? 3.932 0.129 1.434 1.00 92.06 94 CYS A CA 1
ATOM 689 C C . CYS A 1 94 ? 5.325 0.409 2.007 1.00 92.06 94 CYS A C 1
ATOM 691 O O . CYS A 1 94 ? 5.491 0.317 3.213 1.00 92.06 94 CYS A O 1
ATOM 693 N N . GLY A 1 95 ? 6.305 0.772 1.176 1.00 87.00 95 GLY A N 1
ATOM 694 C CA . GLY A 1 95 ? 7.689 0.931 1.615 1.00 87.00 95 GLY A CA 1
ATOM 695 C C . GLY A 1 95 ? 8.456 -0.379 1.550 1.00 87.00 95 GLY A C 1
ATOM 696 O O . GLY A 1 95 ? 7.989 -1.403 2.016 1.00 87.00 95 GLY A O 1
ATOM 697 N N . THR A 1 96 ? 9.632 -0.359 0.945 1.00 84.31 96 THR A N 1
ATOM 698 C CA . THR A 1 96 ? 10.627 -1.442 0.968 1.00 84.31 96 THR A CA 1
ATOM 699 C C . THR A 1 96 ? 12.011 -0.796 0.973 1.00 84.31 96 THR A C 1
ATOM 701 O O . THR A 1 96 ? 12.115 0.415 0.788 1.00 84.31 96 THR A O 1
ATOM 704 N N . ALA A 1 97 ? 13.090 -1.576 1.092 1.00 84.19 97 ALA A N 1
ATOM 705 C CA . ALA A 1 97 ? 14.454 -1.044 0.967 1.00 84.19 97 ALA A CA 1
ATOM 706 C C . ALA A 1 97 ? 14.685 -0.252 -0.341 1.00 84.19 97 ALA A C 1
ATOM 708 O O . ALA A 1 97 ? 15.521 0.643 -0.385 1.00 84.19 97 ALA A O 1
ATOM 709 N N . LYS A 1 98 ? 13.922 -0.560 -1.402 1.00 86.12 98 LYS A N 1
ATOM 710 C CA . LYS A 1 98 ? 14.045 0.064 -2.730 1.00 86.12 98 LYS A CA 1
ATOM 711 C C . LYS A 1 98 ? 12.963 1.103 -3.045 1.00 86.12 98 LYS A C 1
ATOM 713 O O . LYS A 1 98 ? 13.160 1.916 -3.938 1.00 86.12 98 LYS A O 1
ATOM 718 N N . ASN A 1 99 ? 11.816 1.081 -2.361 1.00 87.31 99 ASN A N 1
ATOM 719 C CA . ASN A 1 99 ? 10.677 1.954 -2.672 1.00 87.31 99 ASN A CA 1
ATOM 720 C C . ASN A 1 99 ? 10.235 2.723 -1.430 1.00 87.31 99 ASN A C 1
ATOM 722 O O . ASN A 1 99 ? 10.004 2.123 -0.384 1.00 87.31 99 ASN A O 1
ATOM 726 N N . LYS A 1 100 ? 10.043 4.040 -1.550 1.00 90.38 100 LYS A N 1
ATOM 72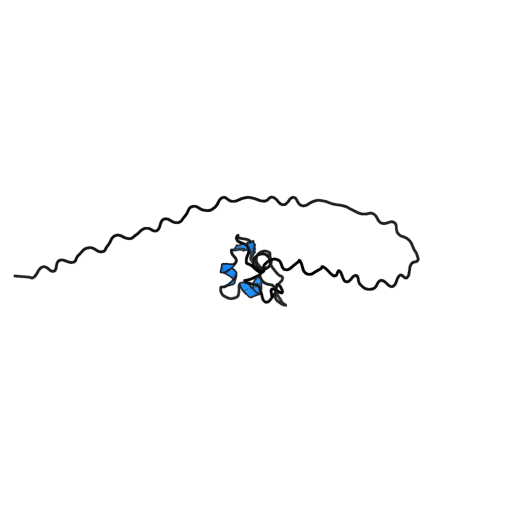7 C CA . LYS A 1 100 ? 9.495 4.856 -0.458 1.00 90.38 100 LYS A CA 1
ATOM 728 C C . LYS A 1 100 ? 8.003 4.563 -0.252 1.00 90.38 100 LYS A C 1
ATOM 730 O O . LYS A 1 100 ? 7.291 4.185 -1.182 1.00 90.38 100 LYS A O 1
ATOM 735 N N . ILE A 1 101 ? 7.524 4.772 0.973 1.00 92.31 101 ILE A N 1
ATOM 736 C CA . ILE A 1 101 ? 6.093 4.724 1.287 1.00 92.31 101 ILE A CA 1
ATOM 737 C C . ILE A 1 101 ? 5.350 5.813 0.505 1.00 92.31 101 ILE A C 1
ATOM 739 O O . ILE A 1 101 ? 5.684 6.996 0.575 1.00 92.31 101 ILE A O 1
ATOM 743 N N . THR A 1 102 ? 4.297 5.408 -0.197 1.00 95.38 102 THR A N 1
ATOM 744 C CA . THR A 1 102 ? 3.405 6.302 -0.953 1.00 95.38 102 THR A CA 1
ATOM 745 C C . THR A 1 102 ? 2.252 6.813 -0.081 1.00 95.38 102 THR A C 1
ATOM 747 O O . THR A 1 102 ? 1.971 6.216 0.962 1.00 95.38 102 THR A O 1
ATOM 750 N N . PRO A 1 103 ? 1.512 7.861 -0.498 1.00 95.25 103 PRO A N 1
ATOM 751 C CA . PRO A 1 103 ? 0.288 8.282 0.190 1.00 95.25 103 PRO A CA 1
ATOM 752 C C . PRO A 1 103 ? -0.722 7.143 0.371 1.00 95.25 103 PRO A C 1
ATOM 754 O O . PRO A 1 103 ? -1.345 7.036 1.424 1.00 95.25 103 PRO A O 1
ATOM 757 N N . LEU A 1 104 ? -0.833 6.248 -0.617 1.00 95.94 104 LEU A N 1
ATOM 758 C CA . LEU A 1 104 ? -1.638 5.035 -0.506 1.00 95.94 104 LEU A CA 1
ATOM 759 C C . LEU A 1 104 ? -1.127 4.085 0.581 1.00 95.94 104 LEU A C 1
ATOM 761 O O . LEU A 1 104 ? -1.920 3.600 1.377 1.00 95.94 104 LEU A O 1
ATOM 765 N N . GLY A 1 105 ? 0.185 3.859 0.663 1.00 94.06 105 GLY A N 1
ATOM 766 C CA . GLY A 1 105 ? 0.774 3.035 1.721 1.00 94.06 105 GLY A CA 1
ATOM 767 C C . GLY A 1 105 ? 0.561 3.601 3.130 1.00 94.06 105 GLY A C 1
ATOM 768 O O . GLY A 1 105 ? 0.297 2.839 4.055 1.00 94.06 105 GLY A O 1
ATOM 769 N N . LYS A 1 106 ? 0.604 4.933 3.292 1.00 92.25 106 LYS A N 1
ATOM 770 C CA . LYS A 1 106 ? 0.299 5.606 4.575 1.00 92.25 106 LYS A CA 1
ATOM 771 C C . LYS A 1 106 ? -1.174 5.503 4.956 1.00 92.25 106 LYS A C 1
ATOM 773 O O . LYS A 1 106 ? -1.508 5.446 6.134 1.00 92.25 106 LYS A O 1
ATOM 778 N N . ALA A 1 107 ? -2.060 5.534 3.965 1.00 93.19 107 ALA A N 1
ATOM 779 C CA . ALA A 1 107 ? -3.497 5.466 4.185 1.00 93.19 107 ALA A CA 1
ATOM 780 C C . ALA A 1 107 ? -4.006 4.044 4.452 1.00 93.19 107 ALA A C 1
ATOM 782 O O . ALA A 1 107 ? -5.093 3.895 5.001 1.00 93.19 107 ALA A O 1
ATOM 783 N N . CYS A 1 108 ? -3.230 3.018 4.098 1.00 93.50 108 CYS A N 1
ATOM 784 C CA . CYS A 1 108 ? -3.598 1.614 4.261 1.00 93.50 108 CYS A CA 1
ATOM 785 C C . CYS A 1 108 ? -2.677 0.897 5.270 1.00 93.50 108 CYS A C 1
ATOM 787 O O . CYS A 1 108 ? -1.924 -0.005 4.879 1.00 93.50 108 CYS A O 1
ATOM 789 N N . PRO A 1 109 ? -2.662 1.317 6.552 1.00 91.19 109 PRO A N 1
ATOM 790 C CA . PRO A 1 109 ? -1.746 0.774 7.548 1.00 91.19 109 PRO A CA 1
ATOM 791 C C . PRO A 1 109 ? -1.959 -0.717 7.824 1.00 91.19 109 PRO A C 1
ATOM 793 O O . PRO A 1 109 ? -0.979 -1.422 8.046 1.00 91.19 109 P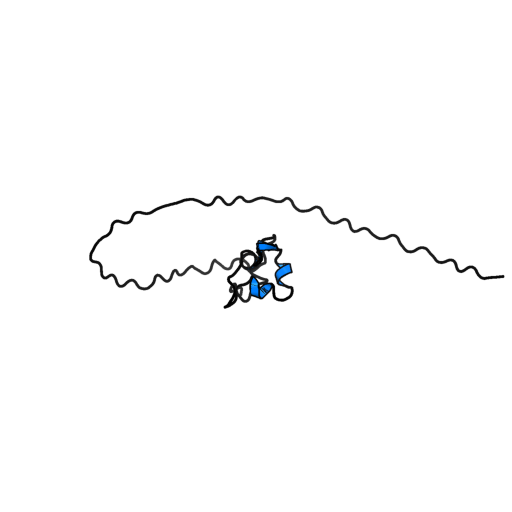RO A O 1
ATOM 796 N N . GLU A 1 110 ? -3.193 -1.214 7.718 1.00 90.56 110 GLU A N 1
ATOM 797 C CA . GLU A 1 110 ? -3.524 -2.630 7.900 1.00 90.56 110 GLU A CA 1
ATOM 798 C C . GLU A 1 110 ? -3.009 -3.473 6.730 1.00 90.56 110 GLU A C 1
ATOM 800 O O . GLU A 1 110 ? -2.285 -4.451 6.909 1.00 90.56 110 GLU A O 1
ATOM 805 N N . THR A 1 111 ? -3.299 -3.057 5.494 1.00 91.75 111 THR A N 1
ATOM 806 C CA . THR A 1 111 ? -2.798 -3.769 4.312 1.00 91.75 111 THR A CA 1
ATOM 807 C C . THR A 1 111 ? -1.264 -3.724 4.239 1.00 91.75 111 THR A C 1
ATOM 809 O O . THR A 1 111 ? -0.627 -4.672 3.767 1.00 91.75 111 THR A O 1
ATOM 812 N N . CYS A 1 112 ? -0.653 -2.652 4.747 1.00 91.44 112 CYS A N 1
ATOM 813 C CA . CYS A 1 112 ? 0.791 -2.473 4.859 1.00 91.44 112 CYS A CA 1
ATOM 814 C C . CYS A 1 112 ? 1.350 -2.842 6.251 1.00 91.44 112 CYS A C 1
ATOM 816 O O . CYS A 1 112 ? 2.425 -2.353 6.603 1.00 91.44 112 CYS A O 1
ATOM 818 N N . LYS A 1 113 ? 0.678 -3.714 7.028 1.00 87.88 113 LYS A N 1
ATOM 819 C CA . LYS A 1 113 ? 0.997 -4.012 8.444 1.00 87.88 113 LYS A CA 1
ATOM 820 C C . LYS A 1 113 ? 2.487 -4.244 8.724 1.00 87.88 113 LYS A C 1
ATOM 822 O O . LYS A 1 113 ? 3.026 -3.701 9.683 1.00 87.88 113 LYS A O 1
ATOM 827 N N . LYS A 1 114 ? 3.166 -4.975 7.831 1.00 76.00 114 LYS A N 1
ATOM 828 C CA . LYS A 1 114 ? 4.605 -5.293 7.922 1.00 76.00 114 LYS A CA 1
ATOM 829 C C . LYS A 1 114 ? 5.537 -4.076 7.902 1.00 76.00 114 LYS A C 1
ATOM 831 O O . LYS A 1 114 ? 6.656 -4.184 8.379 1.00 76.00 114 LYS A O 1
ATOM 836 N N . PHE A 1 115 ? 5.104 -2.959 7.327 1.00 73.06 115 PHE A N 1
ATOM 837 C CA . PHE A 1 115 ? 5.948 -1.784 7.094 1.00 73.06 115 PHE A CA 1
ATOM 838 C C . PHE A 1 115 ? 5.545 -0.577 7.938 1.00 73.06 115 PHE A C 1
ATOM 840 O O . PHE A 1 115 ? 6.368 0.294 8.186 1.00 73.06 115 PHE A O 1
ATOM 847 N N . ASN A 1 116 ? 4.295 -0.534 8.401 1.00 69.62 116 ASN A N 1
ATOM 848 C CA . ASN A 1 116 ? 3.779 0.564 9.216 1.00 69.62 116 ASN A CA 1
ATOM 849 C C . ASN A 1 116 ? 3.802 0.258 10.725 1.00 69.62 116 ASN A C 1
ATOM 851 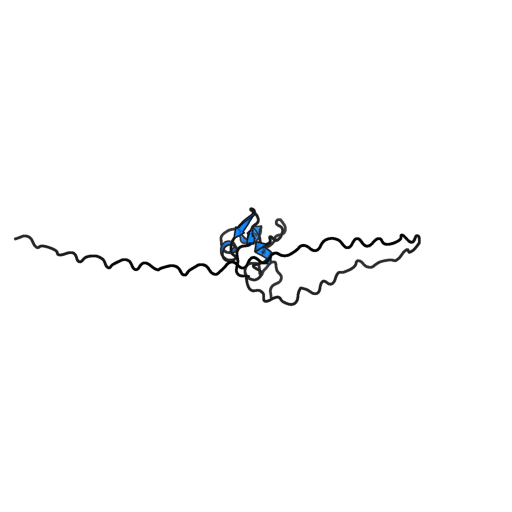O O . ASN A 1 116 ? 3.121 0.943 11.479 1.00 69.62 116 ASN A O 1
ATOM 855 N N . HIS A 1 117 ? 4.564 -0.759 11.158 1.00 69.75 117 HIS A N 1
ATOM 856 C CA . HIS A 1 117 ? 4.693 -1.179 12.566 1.00 69.75 117 HIS A CA 1
ATOM 857 C C . HIS A 1 117 ? 3.345 -1.352 13.273 1.00 69.75 117 HIS A C 1
ATOM 859 O O . HIS A 1 117 ? 3.177 -1.035 14.447 1.00 69.75 117 HIS A O 1
ATOM 865 N N . CYS A 1 118 ? 2.374 -1.860 12.525 1.00 71.12 118 CYS A N 1
ATOM 866 C CA . CYS A 1 118 ? 1.069 -2.177 13.052 1.00 71.12 118 CYS A CA 1
ATOM 867 C C . CYS A 1 118 ? 1.157 -3.513 13.792 1.00 71.12 118 CYS A C 1
ATOM 869 O O . CYS A 1 118 ? 1.429 -4.537 13.164 1.00 71.12 118 CYS A O 1
ATOM 871 N N . SER A 1 119 ? 0.971 -3.497 15.111 1.00 59.94 119 SER A N 1
ATOM 872 C CA . SER A 1 119 ? 0.914 -4.682 15.981 1.00 59.94 119 SER A CA 1
ATOM 873 C C . SER A 1 119 ? -0.516 -5.176 16.129 1.00 59.94 119 SER A C 1
ATOM 875 O O . SER A 1 119 ? -1.355 -4.356 16.556 1.00 59.94 119 SER A O 1
#

Organism: NCBI:txid49249

Secondary structure (DSSP, 8-state):
------PPPPPP-----PPPPPP-------------------S-----PPP--------TT----PPSS-EE-TTS-EE-GGGGGSTTHHHHHS--SSSPPPHHHHH-TTTTTTTTT--

Foldseek 3Di:
DDDDDDDDDDDDDDDPDDDDDPDDDDDPDDDDDDDDDDDDDDPDDPPPDDPPPPPPVLPPLPPQAAADDFFQFLVRDTDGLVVCVDDCSLPQALDDPPHHHGRNNVRNSNSSVVRSVRD

pLDDT: mean 70.12, std 20.47, range [37.31, 97.31]

=== Feature glossary ===
Feature key, reading from the visual/contextual features back to the raw sequence:

Rendered structure images. Six rendered views show the 3D structure from the faces of a cube — i.e. along ±x, ±y, ±z. Rendering representation is drawn randomly per protein from cartoon (secondary-structure ribbons), sticks (backbone bonds), or molecular surface; coloring is either N→C rainbow (blue at the N-terminus through red at the C-terminus) or one color per chain.

Contact-map, Ramachandran, and PAE plots. The contact map is a binary N×N matrix image: pixel (i, j) is dark where Cα_i and Cα_j are within 8 Å and |i−j|>4. Because the |i−j|>4 filter removes local helical contacts, off-diagonal stripes parallel to the main diagonal indicate parallel β-sheets; stripes perpendicular to it indicate antiparallel β-sheets. The Ramachandran plot scatters every residue's (φ, ψ) pair against the sterically allowed regions. The PAE heatmap renders the predicted-aligned-error matrix.

InterPro / GO / CATH / organism. Database cross-references. InterPro integrates a dozen domain/family signature databases into unified entries with residue-range hits. GO terms attach function/process/location labels with evidence codes. CATH codes position the fold in a four-level structural taxonomy. Organism is the NCBI-taxonomy species name.

Nearest PDB structures. The Foldseek neighbor list gives the closest experimentally determined structures in the PDB, ranked by structural alignment. TM-score near 1 means near-identical fold; near 0.3 means only rough topology match. This is how one finds what a novel AlphaFold prediction most resembles in the solved-structure universe.

Predicted aligned error. PAE(i, j) answers: if I align the predicted and true structures on residue i, how far off (in Å) do I expect residue j to be? A block-diagonal PAE matrix with low values on the blocks and high values off-diagonal is the signature of a multi-domain protein with confidently predicted domains but uncertain inter-domain orientation.

Solvent-accessible surface area. Accessible surface area quantifies burial. A residue with SASA near zero is packed into the hydrophobic core; one with SASA >100 Å² sits on the surface. Computed here via the Shrake–Rupley numerical algorithm with a 1.4 Å probe.

B-factor. B-factor (Debye–Waller factor) reflects atomic displacement in the crystal lattice. It is an experimental observable (units Å²), not a prediction; low values mean the atom is pinned down, high values mean it moves or is heterogeneous across the crystal.

pLDDT. For AlphaFold models, the B-factor field carries pLDDT — the model's own estimate of local accuracy on a 0–100 scale. Regions with pLDDT<50 should be treated as essentially unmodeled; they often correspond to intrinsically disordered segments.

Backbone torsions (φ/ψ). φ (phi) and ψ (psi) are the two rotatable backbone dihedrals per residue: φ is the C(i-1)–N–Cα–C torsion, ψ is the N–Cα–C–N(i+1) torsion, both in degrees on (−180°, 180°]. α-helical residues cluster near (−60°, −45°); β-strand residues near (−120°, +130°). A Ramachandran plot is simply a scatter of (φ, ψ) for every residue.

Radius of gyration, Cα contacts, bounding box. Radius of gyration (Rg) is the root-mean-square distance of Cα atoms from their centroid — a single number for overall size and compactness. A globular domain of N residues has Rg ≈ 2.2·N^0.38 Å; an extended or disordered chain has a much larger Rg. The Cα contact count is the number of residue pairs whose Cα atoms are within 8 Å and are more than four positions apart in sequence — a standard proxy for tertiary packing density. The bounding box is the smallest axis-aligned box enclosing all Cα atoms.

Secondary structure (3-state, P-SEA). Three-state secondary structure (P-SEA) collapses the eight DSSP classes into helix (a), strand (b), and coil (c). P-SEA assigns these from Cα geometry alone — distances and angles — without requiring backbone oxygens, so it works on any Cα trace.

Secondary structure (8-state, DSSP). DSSP 8-state secondary structure assigns each residue one of H (α-helix), G (3₁₀-helix), I (π-helix), E (extended β-strand), B (isolated β-bridge), T (hydrogen-bonded turn), S (bend), or '-' (coil). The assignment is computed from backbone hydrogen-bond geometry via the Kabsch–Sander algorithm.

Foldseek 3Di. A 3Di character summarizes, for each residue, the relative orientation of the Cα frame of its nearest spatial neighbor. Because it encodes fold topology rather than chemistry, 3Di alignments detect remote structural similarity that sequence alignment misses.

mmCIF coordinates. The mmCIF block holds the 3D Cartesian coordinates of each backbone atom (N, Cα, C, O) in ångströms. mmCIF is the PDB's canonical archive format — a tagged-loop text representation of the atomic model.

Sequence. Sequence gives the chain of amino acids in standard one-letter code (A=alanine, C=cysteine, …, Y=tyrosine), read N→C. It is the only feature that is directly encoded by the gene; all structural features are derived from the folded form of this sequence.